Protein AF-A0A1D2SCL4-F1 (afdb_monomer_lite)

Secondary structure (DSSP, 8-state):
-PPPEEEEEEEEETTB--SS-EEEEEEGGGEEEEEE-GGGT-GGG--EEEEEEE--SSTT---EEEEEEESS-HHHHHHHHHHHHT-

Sequence (87 aa):
MPTPRIDLTVVNDSSDDLVVPRSALVQVDLIATVVDVASANYAAGVKTKLTLNETCSGHGVHQGARTLLVMESYKVVCMLIRHAADS

Structure (mmCIF, N/CA/C/O backbone):
data_AF-A0A1D2SCL4-F1
#
_entry.id   AF-A0A1D2SCL4-F1
#
loop_
_atom_site.group_PDB
_atom_site.id
_atom_site.type_symbol
_atom_site.label_atom_id
_atom_site.label_alt_id
_atom_site.label_comp_id
_atom_site.label_asym_id
_atom_site.label_entity_id
_atom_site.label_seq_id
_atom_site.pdbx_PDB_ins_code
_atom_site.Cartn_x
_atom_site.Cartn_y
_atom_site.Cartn_z
_atom_site.occupancy
_atom_site.B_iso_or_equiv
_atom_site.auth_seq_id
_atom_site.auth_comp_id
_atom_site.auth_asym_id
_atom_site.auth_atom_id
_atom_site.pdbx_PDB_model_num
ATOM 1 N N . MET A 1 1 ? -21.748 10.494 2.924 1.00 58.66 1 MET A N 1
ATOM 2 C CA . MET A 1 1 ? -20.683 10.475 3.947 1.00 58.66 1 MET A CA 1
ATOM 3 C C . MET A 1 1 ? -19.350 10.665 3.241 1.00 58.66 1 MET A C 1
ATOM 5 O O . MET A 1 1 ? -19.262 10.225 2.098 1.00 58.66 1 MET A O 1
ATOM 9 N N . PRO A 1 2 ? -18.375 11.378 3.825 1.00 74.69 2 PRO A N 1
ATOM 10 C CA . PRO A 1 2 ? -17.046 11.484 3.229 1.00 74.69 2 PRO A CA 1
ATOM 11 C C . PRO A 1 2 ? -16.417 10.090 3.115 1.00 74.69 2 PRO A C 1
ATOM 13 O O . PRO A 1 2 ? -16.533 9.285 4.032 1.00 74.69 2 PRO A O 1
ATOM 16 N N . THR A 1 3 ? -15.791 9.791 1.976 1.00 84.88 3 THR A N 1
ATOM 17 C CA . THR A 1 3 ? -15.080 8.520 1.787 1.00 84.88 3 THR A CA 1
ATOM 18 C C . THR A 1 3 ? -13.877 8.470 2.736 1.00 84.88 3 THR A C 1
ATOM 20 O O . THR A 1 3 ? -13.097 9.430 2.727 1.00 84.88 3 THR A O 1
ATOM 23 N N . PRO A 1 4 ? -13.696 7.398 3.526 1.00 92.06 4 PRO A N 1
ATOM 24 C CA . PRO A 1 4 ? -12.593 7.284 4.476 1.00 92.06 4 PRO A CA 1
ATOM 25 C C . PRO A 1 4 ? -11.234 7.272 3.767 1.00 92.06 4 PRO A C 1
ATOM 27 O O . PRO A 1 4 ? -11.054 6.620 2.735 1.00 92.06 4 PRO A O 1
ATOM 30 N N . ARG A 1 5 ? -10.269 8.021 4.313 1.00 94.00 5 ARG A N 1
ATOM 31 C CA . ARG A 1 5 ? -8.921 8.186 3.747 1.00 94.00 5 ARG A CA 1
ATOM 32 C C . ARG A 1 5 ? -7.852 8.053 4.820 1.00 94.00 5 ARG A C 1
ATOM 34 O O . ARG A 1 5 ? -8.071 8.449 5.960 1.00 94.00 5 ARG A O 1
ATOM 41 N N . ILE A 1 6 ? -6.690 7.552 4.422 1.00 96.12 6 ILE A N 1
ATOM 42 C CA . ILE A 1 6 ? -5.491 7.446 5.259 1.00 96.12 6 ILE A CA 1
ATOM 43 C C . ILE A 1 6 ? -4.325 8.157 4.573 1.00 96.12 6 ILE A C 1
ATOM 45 O O . ILE A 1 6 ? -4.234 8.138 3.347 1.00 96.12 6 ILE A O 1
ATOM 49 N N . ASP A 1 7 ? -3.450 8.788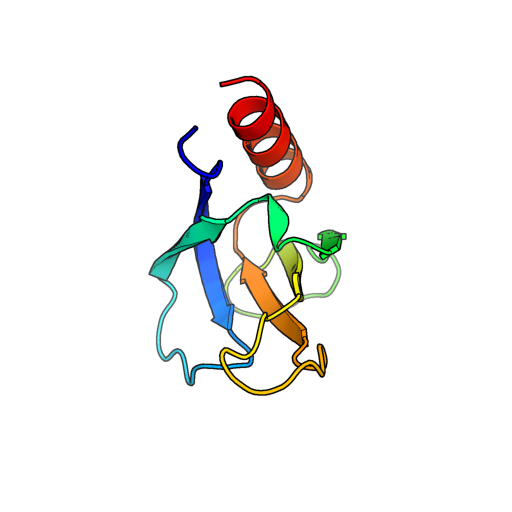 5.350 1.00 96.56 7 ASP A N 1
ATOM 50 C CA . ASP A 1 7 ? -2.216 9.391 4.838 1.00 96.56 7 ASP A CA 1
ATOM 51 C C . ASP A 1 7 ? -1.061 8.393 4.975 1.00 96.56 7 ASP A C 1
ATOM 53 O O . ASP A 1 7 ? -0.883 7.799 6.042 1.00 96.56 7 ASP A O 1
ATOM 57 N N . LEU A 1 8 ? -0.323 8.169 3.886 1.00 96.69 8 LEU A N 1
ATOM 58 C CA . LEU A 1 8 ? 0.781 7.208 3.808 1.00 96.69 8 LEU A CA 1
ATOM 59 C C . LEU A 1 8 ? 1.979 7.804 3.073 1.00 96.69 8 LEU A C 1
ATOM 61 O O . LEU A 1 8 ? 1.819 8.559 2.114 1.00 96.69 8 LEU A O 1
ATOM 65 N N . THR A 1 9 ? 3.182 7.390 3.455 1.00 96.50 9 THR A N 1
ATOM 66 C CA . THR A 1 9 ? 4.426 7.767 2.784 1.00 96.50 9 THR A CA 1
ATOM 67 C C . THR A 1 9 ? 4.735 6.766 1.676 1.00 96.50 9 THR A C 1
ATOM 69 O O . THR A 1 9 ? 5.274 5.682 1.917 1.00 96.50 9 THR A O 1
ATOM 72 N N . VAL A 1 10 ? 4.395 7.132 0.441 1.00 95.06 10 VAL A N 1
ATOM 73 C CA . VAL A 1 10 ? 4.590 6.312 -0.758 1.00 95.06 10 VAL A CA 1
ATOM 74 C C . VAL A 1 10 ? 6.004 6.499 -1.293 1.00 95.06 10 VAL A C 1
ATOM 76 O O . VAL A 1 10 ? 6.428 7.616 -1.575 1.00 95.06 10 VAL A O 1
ATOM 79 N N . VAL A 1 11 ? 6.719 5.389 -1.451 1.00 94.38 11 VAL A N 1
ATOM 80 C CA . VAL A 1 11 ? 8.078 5.318 -2.010 1.00 94.38 11 VAL A CA 1
ATOM 81 C C . VAL A 1 11 ? 8.043 4.958 -3.491 1.00 94.38 11 VAL A C 1
ATOM 83 O O . VAL A 1 11 ? 8.845 5.459 -4.271 1.00 94.38 11 VAL A O 1
ATOM 86 N N . ASN A 1 12 ? 7.122 4.078 -3.878 1.00 93.50 12 ASN A N 1
ATOM 87 C CA . ASN A 1 12 ? 6.906 3.695 -5.264 1.00 93.50 12 ASN A CA 1
ATOM 88 C C . ASN A 1 12 ? 5.411 3.543 -5.522 1.00 93.50 12 ASN A C 1
ATOM 90 O O . ASN A 1 12 ? 4.666 3.058 -4.667 1.00 93.50 12 ASN A O 1
ATOM 94 N N . ASP A 1 13 ? 5.007 3.960 -6.709 1.00 92.31 13 ASP A N 1
ATOM 95 C CA . ASP A 1 13 ? 3.648 3.912 -7.190 1.00 92.31 13 ASP A CA 1
ATOM 96 C C . ASP A 1 13 ? 3.676 3.358 -8.607 1.00 92.31 13 ASP A C 1
ATOM 98 O O . ASP A 1 13 ? 4.310 3.933 -9.480 1.00 92.31 13 ASP A O 1
ATOM 102 N N . SER A 1 14 ? 3.012 2.236 -8.858 1.00 90.31 14 SER A N 1
ATOM 103 C CA . SER A 1 14 ? 3.096 1.598 -10.173 1.00 90.31 14 SER A CA 1
ATOM 104 C C . SER A 1 14 ? 2.455 2.409 -11.305 1.00 90.31 14 SER A C 1
ATOM 106 O O . SER A 1 14 ? 2.588 2.006 -12.457 1.00 90.31 14 SER A O 1
ATOM 108 N N . SER A 1 15 ? 1.715 3.482 -11.004 1.00 85.38 15 SER A N 1
ATOM 109 C CA . SER A 1 15 ? 1.120 4.374 -12.007 1.00 85.38 15 SER A CA 1
ATOM 110 C C . SER A 1 15 ? 1.854 5.710 -12.178 1.00 85.38 15 SER A C 1
ATOM 112 O O . SER A 1 15 ? 1.427 6.518 -13.002 1.00 85.38 15 SER A O 1
ATOM 114 N N . ASP A 1 16 ? 2.937 5.950 -11.431 1.00 82.56 16 ASP A N 1
ATOM 115 C CA . ASP A 1 16 ? 3.697 7.204 -11.461 1.00 82.56 16 ASP A CA 1
ATOM 116 C C . ASP A 1 16 ? 5.206 6.936 -11.341 1.00 82.56 16 ASP A C 1
ATOM 118 O O . ASP A 1 16 ? 5.654 6.132 -10.524 1.00 82.56 16 ASP A O 1
ATOM 122 N N . ASP A 1 17 ? 6.017 7.661 -12.106 1.00 78.88 17 ASP A N 1
ATOM 123 C CA . ASP A 1 17 ? 7.477 7.570 -12.042 1.00 78.88 17 ASP A CA 1
ATOM 124 C C . ASP A 1 17 ? 8.006 8.423 -10.880 1.00 78.88 17 ASP A C 1
ATOM 126 O O . ASP A 1 17 ? 8.650 9.464 -11.049 1.00 78.88 17 ASP A O 1
ATOM 130 N N . LEU A 1 18 ? 7.705 7.983 -9.656 1.00 79.31 18 LEU A N 1
ATOM 131 C CA . LEU A 1 18 ? 8.138 8.660 -8.438 1.00 79.31 18 LEU A CA 1
ATOM 132 C C . LEU A 1 18 ? 9.665 8.721 -8.341 1.00 79.31 18 LEU A C 1
ATOM 134 O O . LEU A 1 18 ? 10.345 7.702 -8.232 1.00 79.31 18 LEU A O 1
ATOM 138 N N . VAL A 1 19 ? 10.194 9.944 -8.284 1.00 80.69 19 VAL A N 1
ATOM 139 C CA . VAL A 1 19 ? 11.635 10.206 -8.126 1.00 80.69 19 VAL A CA 1
ATOM 140 C C . VAL A 1 19 ? 12.046 10.274 -6.646 1.00 80.69 19 VAL A C 1
ATOM 142 O O . VAL A 1 19 ? 13.205 10.035 -6.312 1.00 80.69 19 VAL A O 1
ATOM 145 N N . VAL A 1 20 ? 11.104 10.585 -5.744 1.00 87.44 20 VAL A N 1
ATOM 146 C CA . VAL A 1 20 ? 11.318 10.682 -4.288 1.00 87.44 20 VAL A CA 1
ATOM 147 C C . VAL A 1 20 ? 10.076 10.224 -3.505 1.00 87.44 20 VAL A C 1
ATOM 149 O O . VAL A 1 20 ? 8.962 10.375 -4.016 1.00 87.44 20 VAL A O 1
ATOM 152 N N . PRO A 1 21 ? 10.229 9.717 -2.263 1.00 92.31 21 PRO A N 1
ATOM 153 C CA . PRO A 1 21 ? 9.092 9.410 -1.397 1.00 92.31 21 PRO A CA 1
ATOM 154 C C . PRO A 1 21 ? 8.212 10.637 -1.111 1.00 92.31 21 PRO A C 1
ATOM 156 O O . PRO A 1 21 ? 8.735 11.733 -0.897 1.00 92.31 21 PRO A O 1
ATOM 159 N N . ARG A 1 22 ? 6.885 10.460 -1.060 1.00 92.94 22 ARG A N 1
ATOM 160 C CA . ARG A 1 22 ? 5.920 11.534 -0.753 1.00 92.94 22 ARG A CA 1
ATOM 161 C C . ARG A 1 22 ? 4.717 11.042 0.050 1.00 92.94 22 ARG A C 1
ATOM 163 O O . ARG A 1 22 ? 4.305 9.893 -0.093 1.00 92.94 22 ARG A O 1
ATOM 170 N N . SER A 1 23 ? 4.115 11.932 0.835 1.00 94.62 23 SER A N 1
ATOM 171 C CA . SER A 1 23 ? 2.814 11.682 1.467 1.00 94.62 23 SER A CA 1
ATOM 172 C C . SER A 1 23 ? 1.701 11.620 0.420 1.00 94.62 23 SER A C 1
ATOM 174 O O . SER A 1 23 ? 1.679 12.419 -0.522 1.00 94.62 23 SER A O 1
ATOM 176 N N . ALA A 1 24 ? 0.775 10.680 0.578 1.00 92.62 24 ALA A N 1
ATOM 177 C CA . ALA A 1 24 ? -0.385 10.516 -0.281 1.00 92.62 24 ALA A CA 1
ATOM 178 C C . ALA A 1 24 ? -1.621 10.120 0.534 1.00 92.62 24 ALA A C 1
ATOM 180 O O . ALA A 1 24 ? -1.590 9.179 1.328 1.00 92.62 24 ALA A O 1
ATOM 181 N N . LEU A 1 25 ? -2.741 10.791 0.248 1.00 94.31 25 LEU A N 1
ATOM 182 C CA . LEU A 1 25 ? -4.052 10.423 0.775 1.00 94.31 25 LEU A CA 1
ATOM 183 C C . LEU A 1 25 ? -4.648 9.278 -0.047 1.00 94.31 25 LEU A C 1
ATOM 185 O O . LEU A 1 25 ? -5.045 9.467 -1.198 1.00 94.31 25 LEU A O 1
ATOM 189 N N . VAL A 1 26 ? -4.751 8.104 0.567 1.00 93.44 26 VAL A N 1
ATOM 190 C CA . VAL A 1 26 ? -5.289 6.884 -0.040 1.00 93.44 26 VAL A CA 1
ATOM 191 C C . VAL A 1 26 ? -6.717 6.655 0.444 1.00 93.44 26 VAL A C 1
ATOM 193 O O . VAL A 1 26 ? -6.987 6.694 1.643 1.00 93.44 26 VAL A O 1
ATOM 196 N N . GLN A 1 27 ? -7.638 6.419 -0.490 1.00 93.00 27 GLN A N 1
ATOM 197 C CA . GLN A 1 27 ? -9.018 6.047 -0.175 1.00 93.00 27 GLN A CA 1
ATOM 198 C C . GLN A 1 27 ? -9.079 4.584 0.274 1.00 93.00 27 GLN A C 1
ATOM 200 O O . GLN A 1 27 ? -8.531 3.706 -0.392 1.00 93.00 27 GLN A O 1
ATOM 205 N N . VAL A 1 28 ? -9.713 4.331 1.419 1.00 93.44 28 VAL A N 1
ATOM 206 C CA . VAL A 1 28 ? -9.698 3.012 2.072 1.00 93.44 28 VAL A CA 1
ATOM 207 C C . VAL A 1 28 ? -10.487 1.967 1.286 1.00 93.44 28 VAL A C 1
ATOM 209 O O . VAL A 1 28 ? -10.067 0.818 1.203 1.00 93.44 28 VAL A O 1
ATOM 212 N N . ASP A 1 29 ? -11.596 2.366 0.672 1.00 91.12 29 ASP A N 1
ATOM 213 C CA . ASP A 1 29 ? -12.467 1.516 -0.144 1.00 91.12 29 ASP A CA 1
ATOM 214 C C . ASP A 1 29 ? -11.794 0.996 -1.423 1.00 91.12 29 ASP A C 1
ATOM 216 O O . ASP A 1 29 ? -12.192 -0.043 -1.949 1.00 91.12 29 ASP A O 1
ATOM 220 N N . LEU A 1 30 ? -10.741 1.667 -1.896 1.00 91.81 30 LEU A N 1
ATOM 221 C CA . LEU A 1 30 ? -9.950 1.197 -3.031 1.00 91.81 30 LEU A CA 1
ATOM 222 C C . LEU A 1 30 ? -8.891 0.163 -2.628 1.00 91.81 30 LEU A C 1
ATOM 224 O O . LEU A 1 30 ? -8.358 -0.512 -3.503 1.00 91.81 30 LEU A O 1
ATOM 228 N N . ILE A 1 31 ? -8.562 0.009 -1.340 1.00 93.94 31 ILE A N 1
ATOM 229 C CA . ILE A 1 31 ? -7.515 -0.917 -0.889 1.00 93.94 31 ILE A CA 1
ATOM 230 C C . ILE A 1 31 ? -8.027 -2.358 -0.984 1.00 93.94 31 ILE A C 1
ATOM 232 O O . ILE A 1 31 ? -8.843 -2.805 -0.184 1.00 93.94 31 ILE A O 1
ATOM 236 N N . ALA A 1 32 ? -7.497 -3.108 -1.946 1.00 93.81 32 ALA A N 1
ATOM 237 C CA . ALA A 1 32 ? -7.831 -4.510 -2.164 1.00 93.81 32 ALA A CA 1
ATOM 238 C C . ALA A 1 32 ? -7.016 -5.442 -1.264 1.00 93.81 32 ALA A C 1
ATOM 240 O O . ALA A 1 32 ? -7.544 -6.399 -0.701 1.00 93.81 32 ALA A O 1
ATOM 241 N N . THR A 1 33 ? -5.710 -5.185 -1.146 1.00 96.06 33 THR A N 1
ATOM 242 C CA . THR A 1 33 ? -4.813 -5.986 -0.306 1.00 96.06 33 THR A CA 1
ATOM 243 C C . THR A 1 33 ? -3.770 -5.120 0.384 1.00 96.06 33 THR A C 1
ATOM 245 O O . THR A 1 33 ? -3.356 -4.080 -0.135 1.00 96.06 33 THR A O 1
ATOM 248 N N . VAL A 1 34 ? -3.334 -5.583 1.555 1.00 97.31 34 VAL A N 1
ATOM 249 C CA . VAL A 1 34 ? -2.229 -5.019 2.332 1.00 97.31 34 VAL A CA 1
ATOM 250 C C . VAL A 1 34 ? -1.295 -6.173 2.677 1.00 97.31 34 VAL A C 1
ATOM 252 O O . VAL A 1 34 ? -1.732 -7.171 3.247 1.00 97.31 34 VAL A O 1
ATOM 255 N N . VAL A 1 35 ? -0.022 -6.062 2.311 1.00 97.25 35 VAL A N 1
ATOM 256 C CA . VAL A 1 35 ? 0.969 -7.132 2.468 1.00 97.25 35 VAL A CA 1
ATOM 257 C C . VAL A 1 35 ? 2.193 -6.589 3.192 1.00 97.25 35 VAL A C 1
ATOM 259 O O . VAL A 1 35 ? 2.763 -5.580 2.775 1.00 97.25 35 VAL A O 1
ATOM 262 N N . ASP A 1 36 ? 2.607 -7.269 4.260 1.00 96.75 36 ASP A N 1
ATOM 263 C CA . ASP A 1 36 ? 3.889 -7.006 4.913 1.00 96.75 36 ASP A CA 1
ATOM 264 C C . ASP A 1 36 ? 5.033 -7.455 4.000 1.00 96.75 36 ASP A C 1
ATOM 266 O O . ASP A 1 36 ? 5.115 -8.614 3.590 1.00 96.75 36 ASP A O 1
ATOM 270 N N . VAL A 1 37 ? 5.903 -6.513 3.659 1.00 95.88 37 VAL A N 1
ATOM 271 C CA . VAL A 1 37 ? 7.070 -6.735 2.805 1.00 95.88 37 VAL A CA 1
ATOM 272 C C . VAL A 1 37 ? 8.355 -6.240 3.465 1.00 95.88 37 VAL A C 1
ATOM 274 O O . VAL A 1 37 ? 9.374 -6.105 2.790 1.00 95.88 37 VAL A O 1
ATOM 277 N N . ALA A 1 38 ? 8.350 -6.002 4.781 1.00 92.06 38 ALA A N 1
ATOM 278 C CA . ALA A 1 38 ? 9.521 -5.509 5.504 1.00 92.06 38 ALA A CA 1
ATOM 279 C C . ALA A 1 38 ? 10.742 -6.436 5.358 1.00 92.06 38 ALA A C 1
ATOM 281 O O . ALA A 1 38 ? 11.877 -5.967 5.306 1.00 92.06 38 ALA A O 1
ATOM 282 N N . SER A 1 39 ? 10.522 -7.749 5.234 1.00 91.44 39 SER A N 1
ATOM 283 C CA . SER A 1 39 ? 11.588 -8.741 5.022 1.00 91.44 39 SER A CA 1
ATOM 284 C C . SER A 1 39 ? 11.972 -8.953 3.553 1.00 91.44 39 SER A C 1
ATOM 286 O O . SER A 1 39 ? 12.925 -9.675 3.280 1.00 91.44 39 SER A O 1
ATOM 288 N N . ALA A 1 40 ? 11.263 -8.341 2.600 1.00 86.62 40 ALA A N 1
ATOM 289 C CA . ALA A 1 40 ? 11.513 -8.520 1.167 1.00 86.62 40 ALA A CA 1
ATOM 290 C C . ALA A 1 40 ? 12.664 -7.643 0.626 1.00 86.62 40 ALA A C 1
ATOM 292 O O . ALA A 1 40 ? 12.952 -7.686 -0.567 1.00 86.62 40 ALA A O 1
ATOM 293 N N . ASN A 1 41 ? 13.335 -6.879 1.499 1.00 80.06 41 ASN A N 1
ATOM 294 C CA . ASN A 1 41 ? 14.526 -6.074 1.199 1.00 80.06 41 ASN A CA 1
ATOM 295 C C . ASN A 1 41 ? 14.344 -5.074 0.039 1.00 80.06 41 ASN A C 1
ATOM 297 O O . ASN A 1 41 ? 15.243 -4.860 -0.775 1.00 80.06 41 ASN A O 1
ATOM 301 N N . TYR A 1 42 ? 13.163 -4.460 -0.041 1.00 82.81 42 TYR A N 1
ATOM 302 C CA . TYR A 1 42 ? 12.919 -3.339 -0.944 1.00 82.81 42 TYR A CA 1
ATOM 303 C C . TYR A 1 42 ? 13.788 -2.129 -0.559 1.00 82.81 42 TYR A C 1
ATOM 305 O O . TYR A 1 42 ? 14.076 -1.890 0.616 1.00 82.81 42 TYR A O 1
ATOM 313 N N . ALA A 1 43 ? 14.189 -1.341 -1.558 1.00 75.69 43 ALA A N 1
ATOM 314 C CA . ALA A 1 43 ? 14.968 -0.124 -1.345 1.00 75.69 43 ALA A CA 1
ATOM 315 C C . ALA A 1 43 ? 14.183 0.942 -0.550 1.00 75.69 43 ALA A C 1
ATOM 317 O O . ALA A 1 43 ? 12.958 0.894 -0.442 1.00 75.69 43 ALA A O 1
ATOM 318 N N . ALA A 1 44 ? 14.906 1.931 -0.011 1.00 82.12 44 ALA A N 1
ATOM 319 C CA . ALA A 1 44 ? 14.340 3.151 0.580 1.00 82.12 44 ALA A CA 1
ATOM 320 C C . ALA A 1 44 ? 13.331 2.941 1.735 1.00 82.12 44 ALA A C 1
ATOM 322 O O . ALA A 1 44 ? 12.456 3.770 1.970 1.00 82.12 44 ALA A O 1
ATOM 323 N N . GLY A 1 45 ? 13.487 1.860 2.510 1.00 88.31 45 GLY A N 1
ATOM 324 C CA . GLY A 1 45 ? 12.766 1.677 3.775 1.00 88.31 45 GLY A CA 1
ATOM 325 C C . GLY A 1 45 ? 11.299 1.265 3.631 1.00 88.31 45 GLY A C 1
ATOM 326 O O . GLY A 1 45 ? 10.527 1.460 4.570 1.00 88.31 45 GLY A O 1
ATOM 327 N N . VAL A 1 46 ? 10.923 0.697 2.482 1.00 94.12 46 VAL A N 1
ATOM 328 C CA . VAL A 1 46 ? 9.601 0.103 2.245 1.00 94.12 46 VAL A CA 1
ATOM 329 C C . VAL A 1 46 ? 9.330 -1.025 3.243 1.00 94.12 46 VAL A C 1
ATOM 331 O O . VAL A 1 46 ? 10.175 -1.892 3.470 1.00 94.12 46 VAL A O 1
ATOM 334 N N . LYS A 1 47 ? 8.125 -1.028 3.817 1.00 96.62 47 LYS A N 1
ATOM 335 C CA . LYS A 1 47 ? 7.677 -2.047 4.781 1.00 96.62 47 LYS A CA 1
ATOM 336 C C . LYS A 1 47 ? 6.354 -2.689 4.401 1.00 96.62 47 LYS A C 1
ATOM 338 O O . LYS A 1 47 ? 6.121 -3.833 4.773 1.00 96.62 47 LYS A O 1
ATOM 343 N N . THR A 1 48 ? 5.508 -1.991 3.650 1.00 97.38 48 THR A N 1
ATOM 344 C CA . THR A 1 48 ? 4.181 -2.495 3.285 1.00 97.38 48 THR A CA 1
ATOM 345 C C . THR A 1 48 ? 3.908 -2.262 1.810 1.00 97.38 48 THR A C 1
ATOM 347 O O . THR A 1 48 ? 4.264 -1.226 1.251 1.00 97.38 48 THR A O 1
ATOM 350 N N . LYS A 1 49 ? 3.257 -3.236 1.180 1.00 96.75 49 LYS A N 1
ATOM 351 C CA . LYS A 1 49 ? 2.727 -3.141 -0.175 1.00 96.75 49 LYS A CA 1
ATOM 352 C C . LYS A 1 49 ? 1.205 -3.070 -0.104 1.00 96.75 49 LYS A C 1
ATOM 354 O O . LYS A 1 49 ? 0.585 -3.917 0.537 1.00 96.75 49 LYS A O 1
ATOM 359 N N . LEU A 1 50 ? 0.615 -2.100 -0.791 1.00 96.75 50 LEU A N 1
ATOM 360 C CA . LEU A 1 50 ? -0.826 -2.000 -0.991 1.00 96.75 50 LEU A CA 1
ATOM 361 C C . LEU A 1 50 ? -1.148 -2.266 -2.457 1.00 96.75 50 LEU A C 1
ATOM 363 O O . LEU A 1 50 ? -0.445 -1.785 -3.344 1.00 96.75 50 LEU A O 1
ATOM 367 N N . THR A 1 51 ? -2.229 -2.992 -2.711 1.00 95.81 51 THR A N 1
ATOM 368 C CA . THR A 1 51 ? -2.843 -3.053 -4.040 1.00 95.81 51 THR A CA 1
ATOM 369 C C . THR A 1 51 ? -4.171 -2.325 -3.984 1.00 95.81 51 THR A C 1
ATOM 371 O O . THR A 1 51 ? -5.017 -2.656 -3.155 1.00 95.81 51 THR A O 1
ATOM 374 N N . LEU A 1 52 ? -4.333 -1.336 -4.854 1.00 93.50 52 LEU A N 1
ATOM 375 C CA . LEU A 1 52 ? -5.538 -0.545 -5.011 1.00 93.50 52 LEU A CA 1
ATOM 376 C C . LEU A 1 52 ? -6.305 -1.014 -6.249 1.00 93.50 52 LEU A C 1
ATOM 378 O O . LEU A 1 52 ? -5.715 -1.186 -7.318 1.00 93.50 52 LEU A O 1
ATOM 382 N N . ASN A 1 53 ? -7.614 -1.184 -6.105 1.00 89.81 53 ASN A N 1
ATOM 383 C CA . ASN A 1 53 ? -8.530 -1.353 -7.221 1.00 89.81 53 ASN A CA 1
ATOM 384 C C . ASN A 1 53 ? -8.777 0.022 -7.840 1.00 89.81 53 ASN A C 1
ATOM 386 O O . ASN A 1 53 ? -9.378 0.885 -7.203 1.00 89.81 53 ASN A O 1
ATOM 390 N N . GLU A 1 54 ? -8.333 0.247 -9.072 1.00 75.38 54 GLU A N 1
ATOM 391 C CA . GLU A 1 54 ? -8.651 1.488 -9.769 1.00 75.38 54 GLU A CA 1
ATOM 392 C C . GLU A 1 54 ? -10.025 1.386 -10.435 1.00 75.38 54 GLU A C 1
ATOM 394 O O . GLU A 1 54 ? -10.345 0.435 -11.155 1.00 75.38 54 GLU A O 1
ATOM 399 N N . THR A 1 55 ? -10.860 2.395 -10.201 1.00 64.19 55 THR A N 1
ATOM 400 C CA . THR A 1 55 ? -12.098 2.591 -10.951 1.00 64.19 55 THR A CA 1
ATOM 401 C C . THR A 1 55 ? -11.791 3.463 -12.163 1.00 64.19 55 THR A C 1
ATOM 403 O O . THR A 1 55 ? -11.604 4.672 -12.025 1.00 64.19 55 THR A O 1
ATOM 406 N N . CYS A 1 56 ? -11.738 2.877 -13.361 1.00 54.50 56 CYS A N 1
ATOM 407 C CA . CYS A 1 56 ? -11.698 3.671 -14.584 1.00 54.50 56 CYS A CA 1
ATOM 408 C C . CYS A 1 56 ? -13.046 4.368 -14.791 1.00 54.50 56 CYS A C 1
ATOM 410 O O . CYS A 1 56 ? -14.093 3.727 -14.905 1.00 54.50 56 CYS A O 1
ATOM 412 N N . SER A 1 57 ? -13.011 5.694 -14.888 1.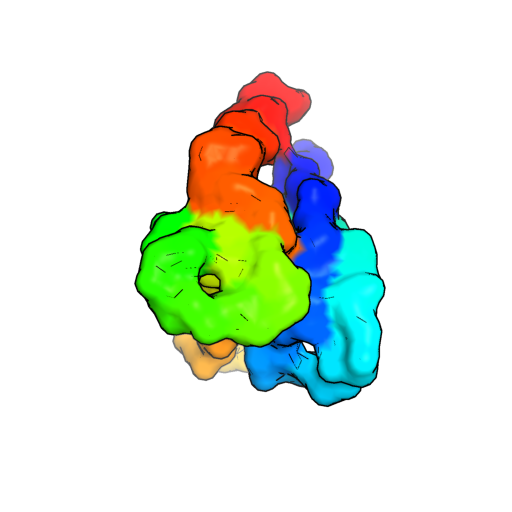00 51.03 57 SER A N 1
ATOM 413 C CA . SER A 1 57 ? -14.140 6.530 -15.298 1.00 51.03 57 SER A CA 1
ATOM 414 C C . SER A 1 57 ? -14.400 6.356 -16.800 1.00 51.03 57 SER A C 1
ATOM 416 O O . SER A 1 57 ? -14.081 7.226 -17.603 1.00 51.03 57 SER A O 1
ATOM 418 N N . GLY A 1 58 ? -14.922 5.201 -17.207 1.00 49.84 58 GLY A N 1
ATOM 419 C CA . GLY A 1 58 ? -15.231 4.916 -18.605 1.00 49.84 58 GLY A CA 1
ATOM 420 C C . GLY A 1 58 ? -15.642 3.465 -18.803 1.00 49.84 58 GLY A C 1
ATOM 421 O O . GLY A 1 58 ? -14.807 2.575 -18.744 1.00 49.84 58 GLY A O 1
ATOM 422 N N . HIS A 1 59 ? -16.937 3.241 -19.033 1.00 44.81 59 HIS A N 1
ATOM 423 C CA . HIS A 1 59 ? -17.521 1.971 -19.479 1.00 44.81 59 HIS A CA 1
ATOM 424 C C . HIS A 1 59 ? -17.092 0.708 -18.710 1.00 44.81 59 HIS A C 1
ATOM 426 O O . HIS A 1 59 ? -16.373 -0.124 -19.241 1.00 44.81 59 HIS A O 1
ATOM 432 N N . GLY A 1 60 ? -17.628 0.515 -17.499 1.00 45.84 60 GLY A N 1
ATOM 433 C CA . GLY A 1 60 ? -18.013 -0.809 -16.972 1.00 45.84 60 GLY A CA 1
ATOM 434 C C . GLY A 1 60 ? -16.952 -1.912 -16.838 1.00 45.84 60 GLY A C 1
ATOM 435 O O . GLY A 1 60 ? -17.322 -3.039 -16.519 1.00 45.84 60 GLY A O 1
ATOM 436 N N . VAL A 1 61 ? -15.667 -1.631 -17.053 1.00 47.28 61 VAL A N 1
ATOM 437 C CA . VAL A 1 61 ? -14.583 -2.609 -16.932 1.00 47.28 61 VAL A CA 1
ATOM 438 C C . VAL A 1 61 ? -13.636 -2.147 -15.828 1.00 47.28 61 VAL A C 1
ATOM 440 O O . VAL A 1 61 ? -12.828 -1.239 -16.007 1.00 47.28 61 VAL A O 1
ATOM 443 N N . HIS A 1 62 ? -13.747 -2.771 -14.655 1.00 52.66 62 HIS A N 1
ATOM 444 C CA . HIS A 1 62 ? -12.707 -2.700 -13.632 1.00 52.66 62 HIS A CA 1
ATOM 445 C C . HIS A 1 62 ? -11.516 -3.526 -14.110 1.00 52.66 62 HIS A C 1
ATOM 447 O O . HIS A 1 62 ? -11.633 -4.751 -14.139 1.00 52.66 62 HIS A O 1
ATOM 453 N N . GLN A 1 63 ? -10.382 -2.915 -14.473 1.00 55.41 63 GLN A N 1
ATOM 454 C CA . GLN A 1 63 ? -9.157 -3.710 -14.632 1.00 55.41 63 GLN A CA 1
ATOM 455 C C . GLN A 1 63 ? -7.834 -2.930 -14.571 1.00 55.41 63 GLN A C 1
ATOM 457 O O . GLN A 1 63 ? -6.898 -3.237 -15.302 1.00 55.41 63 GLN A O 1
ATOM 462 N N . GLY A 1 64 ? -7.720 -1.950 -13.673 1.00 66.56 64 GLY A N 1
ATOM 463 C CA . GLY A 1 64 ? -6.422 -1.413 -13.252 1.00 66.56 64 GLY A CA 1
ATOM 464 C C . GLY A 1 64 ? -6.130 -1.824 -11.810 1.00 66.56 64 GLY A C 1
ATOM 465 O O . GLY A 1 64 ? -6.955 -1.585 -10.930 1.00 66.56 64 GLY A O 1
ATOM 466 N N . ALA A 1 65 ? -4.987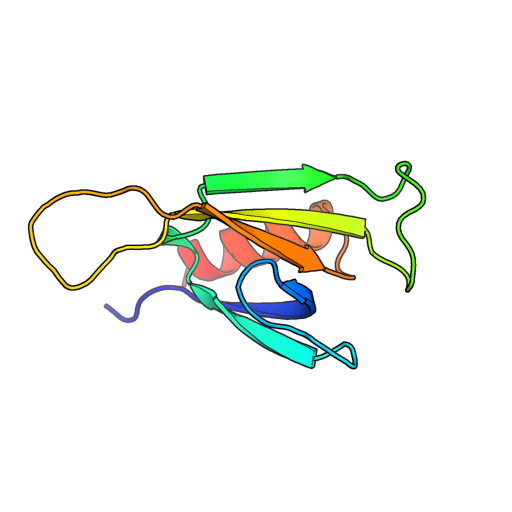 -2.465 -11.558 1.00 83.62 65 ALA A N 1
ATOM 467 C CA . ALA A 1 65 ? -4.477 -2.677 -10.205 1.00 83.62 65 ALA A CA 1
ATOM 468 C C . ALA A 1 65 ? -3.258 -1.774 -10.013 1.00 83.62 65 ALA A C 1
ATOM 470 O O . ALA A 1 65 ? -2.228 -1.975 -10.658 1.00 83.62 65 ALA A O 1
ATOM 471 N N . ARG A 1 66 ? -3.369 -0.793 -9.119 1.00 90.88 66 ARG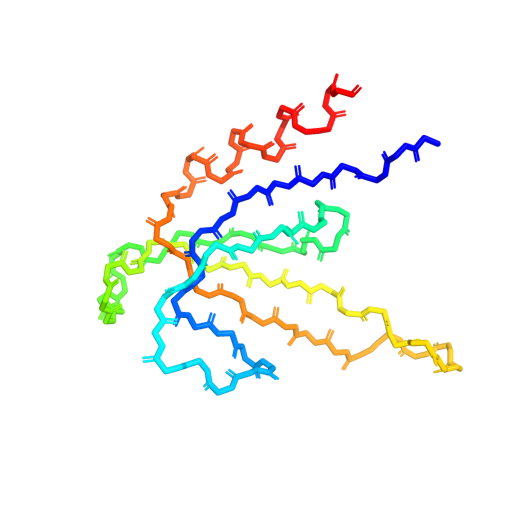 A N 1
ATOM 472 C CA . ARG A 1 66 ? -2.264 0.099 -8.764 1.00 90.88 66 ARG A CA 1
ATOM 473 C C . ARG A 1 66 ? -1.575 -0.430 -7.521 1.00 90.88 66 ARG A C 1
ATOM 475 O O . ARG A 1 66 ? -2.226 -0.750 -6.532 1.00 90.88 66 ARG A O 1
ATOM 482 N N . THR A 1 67 ? -0.258 -0.554 -7.560 1.00 93.81 67 THR A N 1
ATOM 483 C CA . THR A 1 67 ? 0.534 -0.999 -6.414 1.00 93.81 67 THR A CA 1
ATOM 484 C C . THR A 1 67 ? 1.244 0.188 -5.791 1.00 93.81 67 THR A C 1
ATOM 486 O O . THR A 1 67 ? 1.955 0.907 -6.484 1.00 93.81 67 THR A O 1
ATOM 489 N N . LEU A 1 68 ? 1.090 0.355 -4.479 1.00 95.12 68 LEU A N 1
ATOM 490 C CA . LEU A 1 68 ? 1.860 1.309 -3.687 1.00 95.12 68 LEU A CA 1
ATOM 491 C C . LEU A 1 68 ? 2.836 0.556 -2.787 1.00 95.12 68 LEU A C 1
ATOM 493 O O . LEU A 1 68 ? 2.441 -0.370 -2.075 1.00 95.12 68 LEU A O 1
ATOM 497 N N . LEU A 1 69 ? 4.096 0.973 -2.781 1.00 95.56 69 LEU A N 1
ATOM 498 C CA . LEU A 1 69 ? 5.076 0.576 -1.774 1.00 95.56 69 LEU A CA 1
ATOM 499 C C . LEU A 1 69 ? 5.243 1.724 -0.786 1.00 95.56 69 LEU A C 1
ATOM 501 O O . LEU A 1 69 ? 5.560 2.842 -1.192 1.00 95.56 69 LEU A O 1
ATOM 505 N N . VAL A 1 70 ? 5.028 1.451 0.500 1.00 96.31 70 VAL A N 1
ATOM 506 C CA . VAL A 1 70 ? 4.973 2.483 1.544 1.00 96.31 70 VAL A CA 1
ATOM 507 C C . VAL A 1 70 ? 5.924 2.194 2.704 1.00 96.31 70 VAL A C 1
ATOM 509 O O . VAL A 1 70 ? 6.318 1.044 2.941 1.00 96.31 70 VAL A O 1
ATOM 512 N N . MET A 1 71 ? 6.309 3.249 3.425 1.00 96.31 71 MET A N 1
ATOM 513 C CA . MET A 1 71 ? 7.251 3.175 4.554 1.00 96.31 71 MET A CA 1
ATOM 514 C C . MET A 1 71 ? 6.593 2.736 5.866 1.00 96.31 71 MET A C 1
ATOM 516 O O . MET A 1 71 ? 7.271 2.245 6.776 1.00 96.31 71 MET A O 1
ATOM 520 N N . GLU A 1 72 ? 5.281 2.926 5.998 1.00 97.19 72 GLU A N 1
ATOM 521 C CA . GLU A 1 72 ? 4.515 2.518 7.167 1.00 97.19 72 GLU A CA 1
ATOM 522 C C . GLU A 1 72 ? 4.534 0.994 7.306 1.00 97.19 72 GLU A C 1
ATOM 524 O O . GLU A 1 72 ? 4.471 0.252 6.325 1.00 97.19 72 GLU A O 1
ATOM 529 N N . SER A 1 73 ? 4.617 0.504 8.544 1.00 97.25 73 SER A N 1
ATOM 530 C CA . SER A 1 73 ? 4.543 -0.934 8.800 1.00 97.25 73 SER A CA 1
ATOM 531 C C . SER A 1 73 ? 3.122 -1.452 8.602 1.0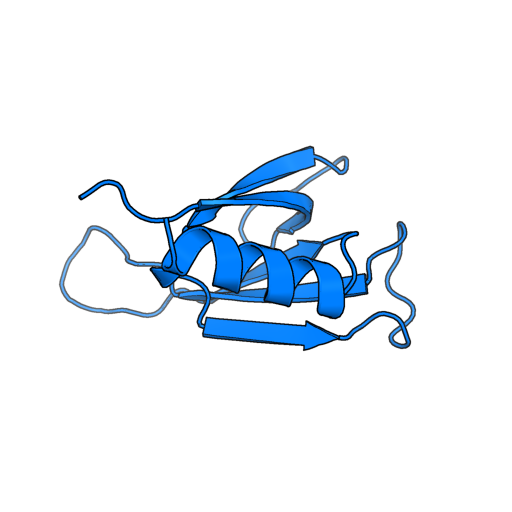0 97.25 73 SER A C 1
ATOM 533 O O . SER A 1 73 ? 2.151 -0.721 8.805 1.00 97.25 73 SER A O 1
ATOM 535 N N . TYR A 1 74 ? 2.997 -2.745 8.303 1.00 97.31 74 TYR A N 1
ATOM 536 C CA . TYR A 1 74 ? 1.708 -3.403 8.099 1.00 97.31 74 TYR A CA 1
ATOM 537 C C . TYR A 1 74 ? 0.723 -3.123 9.244 1.00 97.31 74 TYR A C 1
ATOM 539 O O . TYR A 1 74 ? -0.441 -2.789 9.021 1.00 97.31 74 TYR A O 1
ATOM 547 N N . LYS A 1 75 ? 1.216 -3.178 10.490 1.00 97.56 75 LYS A N 1
ATOM 548 C CA . LYS A 1 75 ? 0.417 -2.894 11.688 1.00 97.56 75 LYS A CA 1
ATOM 549 C C . LYS A 1 75 ? -0.106 -1.455 11.703 1.00 97.56 75 LYS A C 1
ATOM 551 O O . LYS A 1 75 ? -1.263 -1.249 12.051 1.00 97.56 75 LYS A O 1
ATOM 556 N N . VAL A 1 76 ? 0.727 -0.476 11.340 1.00 97.56 76 VAL A N 1
ATOM 557 C CA . VAL A 1 76 ? 0.320 0.937 11.271 1.00 97.56 76 VAL A CA 1
ATOM 558 C C . VAL A 1 76 ? -0.739 1.127 10.191 1.00 97.56 76 VAL A C 1
ATOM 560 O O . VAL A 1 76 ? -1.791 1.684 10.488 1.00 97.56 76 VAL A O 1
ATOM 563 N N . VAL A 1 77 ? -0.523 0.582 8.990 1.00 97.19 77 VAL A N 1
ATOM 564 C CA . VAL A 1 77 ? -1.492 0.666 7.884 1.00 97.19 77 VAL A CA 1
ATOM 565 C C . VAL A 1 77 ? -2.843 0.064 8.287 1.00 97.19 77 VAL A C 1
ATOM 567 O O . VAL A 1 77 ? -3.874 0.714 8.133 1.00 97.19 77 VAL A O 1
ATOM 570 N N . CYS A 1 78 ? -2.856 -1.129 8.889 1.00 96.81 78 CYS A N 1
ATOM 571 C CA . CYS A 1 78 ? -4.095 -1.765 9.348 1.00 96.81 78 CYS A CA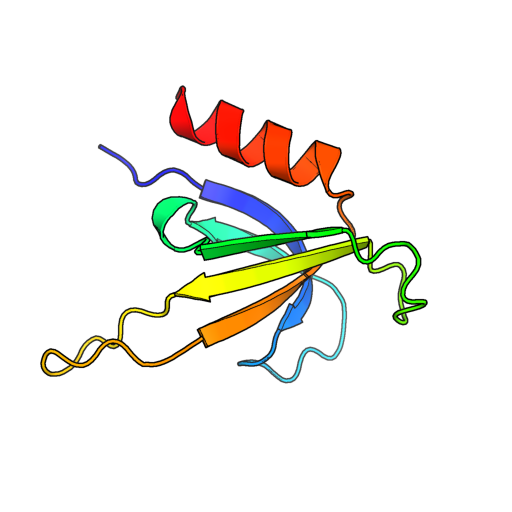 1
ATOM 572 C C . CYS A 1 78 ? -4.817 -0.952 10.434 1.00 96.81 78 CYS A C 1
ATOM 574 O O . CYS A 1 78 ? -6.045 -0.872 10.431 1.00 96.81 78 CYS A O 1
ATOM 576 N N . MET A 1 79 ? -4.074 -0.340 11.365 1.00 97.12 79 MET A N 1
ATOM 577 C CA . MET A 1 79 ? -4.670 0.535 12.379 1.00 97.12 79 MET A CA 1
ATOM 578 C C . MET A 1 79 ? -5.298 1.775 11.742 1.00 97.12 79 MET A C 1
ATOM 580 O O . MET A 1 79 ? -6.418 2.116 12.111 1.00 97.12 79 MET A O 1
ATOM 584 N N . LEU A 1 80 ? -4.623 2.417 10.785 1.00 96.19 80 LEU A N 1
ATOM 585 C CA . LEU A 1 80 ? -5.143 3.595 10.084 1.00 96.19 80 LEU A CA 1
ATOM 586 C C . LEU A 1 80 ? -6.424 3.271 9.306 1.00 96.19 80 LEU A C 1
ATOM 588 O O . LEU A 1 80 ? -7.402 4.002 9.425 1.00 96.19 80 LEU A O 1
ATOM 592 N N . ILE A 1 81 ? -6.442 2.149 8.577 1.00 95.62 81 ILE A N 1
ATOM 593 C CA . ILE A 1 81 ? -7.627 1.670 7.846 1.00 95.62 81 ILE A CA 1
ATOM 594 C C . ILE A 1 81 ? -8.816 1.506 8.793 1.00 95.62 81 ILE A C 1
ATOM 596 O O . ILE A 1 81 ? -9.908 1.990 8.505 1.00 95.62 81 ILE A O 1
ATOM 600 N N . ARG A 1 82 ? -8.598 0.857 9.942 1.00 94.88 82 ARG A N 1
ATOM 601 C CA . ARG A 1 82 ? -9.651 0.641 10.935 1.00 94.88 82 ARG A CA 1
ATOM 602 C C . ARG A 1 82 ? -10.180 1.956 11.508 1.00 94.88 82 ARG A C 1
ATOM 604 O O . ARG A 1 82 ? -11.385 2.155 11.525 1.00 94.88 82 ARG A O 1
ATOM 611 N N . HIS A 1 83 ? -9.292 2.863 11.918 1.00 93.00 83 HIS A N 1
ATOM 612 C CA . HIS A 1 83 ? -9.705 4.160 12.468 1.00 93.00 83 HIS A CA 1
ATOM 613 C C . HIS A 1 83 ? -10.486 4.993 11.450 1.00 93.00 83 HIS A C 1
ATOM 615 O O . HIS A 1 83 ? -11.465 5.636 11.813 1.00 93.00 83 HIS A O 1
ATOM 621 N N . ALA A 1 84 ? -10.076 4.961 10.181 1.00 90.62 84 ALA A N 1
ATOM 622 C CA . ALA A 1 84 ? -10.775 5.665 9.117 1.00 90.62 84 ALA A CA 1
ATOM 623 C C . ALA A 1 84 ? -12.160 5.062 8.825 1.00 90.62 84 ALA A C 1
ATOM 625 O O . ALA A 1 84 ? -13.067 5.812 8.495 1.00 90.62 84 ALA A O 1
ATOM 626 N N . ALA A 1 85 ? -12.340 3.744 8.959 1.00 83.31 85 ALA A N 1
ATOM 627 C CA . ALA A 1 85 ? -13.642 3.092 8.790 1.00 83.31 85 ALA A CA 1
ATOM 628 C C . ALA A 1 85 ? -14.619 3.353 9.955 1.00 83.31 85 ALA A C 1
ATOM 630 O O . ALA A 1 85 ? -15.829 3.303 9.750 1.00 83.31 85 ALA A O 1
ATOM 631 N N . ASP A 1 86 ? -14.092 3.623 11.153 1.00 80.94 86 ASP A N 1
ATOM 632 C CA . ASP A 1 86 ? -14.871 3.889 12.370 1.00 80.94 86 ASP A CA 1
ATOM 633 C C . ASP A 1 86 ? -15.238 5.387 12.547 1.00 80.94 86 ASP A C 1
ATOM 635 O O . ASP A 1 86 ? -15.958 5.727 13.489 1.00 80.94 86 ASP A O 1
ATOM 639 N N . SER A 1 87 ? -14.732 6.279 11.679 1.00 64.50 87 SER A N 1
ATOM 640 C CA . SER A 1 87 ? -14.941 7.744 11.714 1.00 64.50 87 SER A CA 1
ATOM 641 C C . SER A 1 87 ? -16.041 8.209 10.761 1.00 64.50 87 SER A C 1
ATOM 643 O O . SER A 1 87 ? -16.783 9.143 11.141 1.00 64.50 87 SER A O 1
#

Radius of gyration: 13.15 Å; chains: 1; bounding box: 36×20×32 Å

pLDDT: mean 86.51, std 14.23, range [44.81, 97.56]

Foldseek 3Di:
DDFFWDWFFFADKPVDPDPGTDIDIDGLVQFPDKDACQVVPDPDQFGIKTWGFDDPPDPDDGDDIMITTTNDHSVRVVVSSVVSVVD